Protein AF-A0A7C5WAF4-F1 (afdb_monomer_lite)

Foldseek 3Di:
DLDPVLLVVLCVQPVVQDNVCSVQSSVCVVVVAAAEDQDPSRQVSCVVSVNPSYDYPVNVVVVVVVD

pLDDT: mean 84.32, std 9.14, range [47.5, 93.56]

Secondary structure (DSSP, 8-state):
---HHHHHHHHHHHTTT-GGGHHHHHHHHHH-PPEE---HHHHHHHHHTT---EE-HHHHHHHHHT-

Radius of gyration: 12.17 Å; chains: 1; bounding box: 32×18×33 Å

Sequence (67 aa):
LIYDINYKRAFKLINSIDPKDIVYVALSLQMHYHLWTSKKKLYSGLKDAGFNKVLNTNDLILLSQNQ

Structure (mmCIF, N/CA/C/O backbone):
data_AF-A0A7C5WAF4-F1
#
_entry.id   AF-A0A7C5WAF4-F1
#
loop_
_atom_site.group_PDB
_atom_site.id
_atom_site.type_symbol
_atom_site.label_atom_id
_atom_site.label_alt_id
_atom_site.label_comp_id
_atom_site.label_asym_id
_atom_site.label_entity_id
_atom_site.label_seq_id
_atom_site.pdbx_PDB_ins_code
_atom_site.Cartn_x
_atom_site.Cartn_y
_atom_site.Cartn_z
_atom_site.occupancy
_atom_site.B_iso_or_equiv
_atom_site.auth_seq_id
_atom_site.auth_comp_id
_atom_site.auth_asym_id
_atom_site.auth_atom_id
_atom_site.pdbx_PDB_model_num
ATOM 1 N N . LEU A 1 1 ? 20.897 3.802 1.418 1.00 47.50 1 LEU A N 1
ATOM 2 C CA . LEU A 1 1 ? 20.001 3.995 0.256 1.00 47.50 1 LEU A CA 1
ATOM 3 C C . LEU A 1 1 ? 18.988 2.861 0.238 1.00 47.50 1 LEU A C 1
ATOM 5 O O . LEU A 1 1 ? 19.395 1.717 0.393 1.00 47.50 1 LEU A O 1
ATOM 9 N N . ILE A 1 2 ? 17.696 3.170 0.116 1.00 55.06 2 ILE A N 1
ATOM 10 C CA . ILE A 1 2 ? 16.632 2.168 -0.055 1.00 55.06 2 ILE A CA 1
ATOM 11 C C . ILE A 1 2 ? 16.983 1.362 -1.316 1.00 55.06 2 ILE A C 1
ATOM 13 O O . ILE A 1 2 ? 17.141 1.943 -2.386 1.00 55.06 2 ILE A O 1
ATOM 17 N N . TYR A 1 3 ? 17.231 0.062 -1.157 1.00 60.31 3 TYR A N 1
ATOM 18 C CA . TYR A 1 3 ? 17.831 -0.797 -2.180 1.00 60.31 3 TYR A CA 1
ATOM 19 C C . TYR A 1 3 ? 17.022 -0.783 -3.494 1.00 60.31 3 TYR A C 1
ATOM 21 O O . TYR A 1 3 ? 15.803 -0.976 -3.499 1.00 60.31 3 TYR A O 1
ATOM 29 N N . ASP A 1 4 ? 17.734 -0.610 -4.611 1.00 74.81 4 ASP A N 1
ATOM 30 C CA . ASP A 1 4 ? 17.244 -0.413 -5.988 1.00 74.81 4 ASP A CA 1
ATOM 31 C C . ASP A 1 4 ? 16.157 -1.420 -6.435 1.00 74.81 4 ASP A C 1
ATOM 33 O O . ASP A 1 4 ? 15.208 -1.075 -7.140 1.00 74.81 4 ASP A O 1
ATOM 37 N N . ILE A 1 5 ? 16.205 -2.667 -5.952 1.00 81.25 5 ILE A N 1
ATOM 38 C CA . ILE A 1 5 ? 15.221 -3.700 -6.313 1.00 81.25 5 ILE A CA 1
ATOM 39 C C . ILE A 1 5 ? 13.811 -3.420 -5.766 1.00 81.25 5 ILE A C 1
ATOM 41 O O . ILE A 1 5 ? 12.820 -3.626 -6.470 1.00 81.25 5 ILE A O 1
ATOM 45 N N . ASN A 1 6 ? 13.703 -2.923 -4.529 1.00 80.75 6 ASN A N 1
ATOM 46 C CA . ASN A 1 6 ? 12.410 -2.629 -3.907 1.00 80.75 6 ASN A CA 1
ATOM 47 C C . ASN A 1 6 ? 11.827 -1.335 -4.466 1.00 80.75 6 ASN A C 1
ATOM 49 O O . ASN A 1 6 ? 10.619 -1.254 -4.676 1.00 80.75 6 ASN A O 1
ATOM 53 N N . TYR A 1 7 ? 12.690 -0.373 -4.802 1.00 81.88 7 TYR A N 1
ATOM 54 C CA . TYR A 1 7 ? 12.282 0.836 -5.504 1.00 81.88 7 TYR A CA 1
ATOM 55 C C . TYR A 1 7 ? 11.740 0.520 -6.903 1.00 8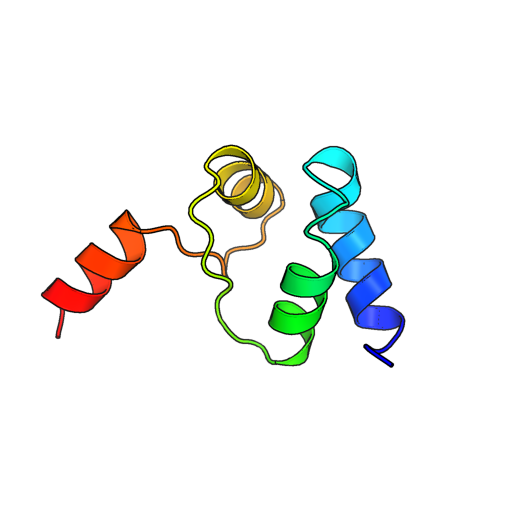1.88 7 TYR A C 1
ATOM 57 O O . TYR A 1 7 ? 10.644 0.952 -7.237 1.00 81.88 7 TYR A O 1
ATOM 65 N N . LYS A 1 8 ? 12.427 -0.313 -7.699 1.00 83.69 8 LYS A N 1
ATOM 66 C CA . L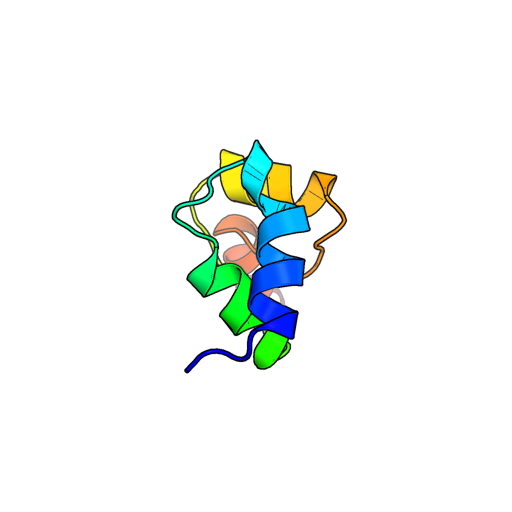YS A 1 8 ? 11.940 -0.751 -9.023 1.00 83.69 8 LYS A CA 1
ATOM 67 C C . LYS A 1 8 ? 10.605 -1.496 -8.946 1.00 83.69 8 LYS A C 1
ATOM 69 O O . LYS A 1 8 ? 9.747 -1.303 -9.805 1.00 83.69 8 LYS A O 1
ATOM 74 N N . ARG A 1 9 ? 10.412 -2.338 -7.925 1.00 82.69 9 ARG A N 1
ATOM 75 C CA . ARG A 1 9 ? 9.133 -3.029 -7.677 1.00 82.69 9 ARG A CA 1
ATOM 76 C C . ARG A 1 9 ? 8.024 -2.047 -7.308 1.00 82.69 9 ARG A C 1
ATOM 78 O O . ARG A 1 9 ? 6.959 -2.099 -7.915 1.00 82.69 9 ARG A O 1
ATOM 85 N N . ALA A 1 10 ? 8.291 -1.127 -6.383 1.00 83.62 10 ALA A N 1
ATOM 86 C CA . ALA A 1 10 ? 7.353 -0.071 -6.014 1.00 83.62 10 ALA A CA 1
ATOM 87 C C . ALA A 1 10 ? 7.024 0.840 -7.208 1.00 83.62 10 ALA A C 1
ATOM 89 O O . ALA A 1 10 ? 5.867 1.185 -7.411 1.00 83.62 10 ALA A O 1
ATOM 90 N N . PHE A 1 11 ? 8.008 1.160 -8.052 1.00 84.69 11 PHE A N 1
ATOM 91 C CA . PHE A 1 11 ? 7.807 1.944 -9.269 1.00 84.69 11 PHE A CA 1
ATOM 92 C C . PHE A 1 11 ? 6.831 1.248 -10.211 1.00 84.69 11 PHE A C 1
ATOM 94 O O . PHE A 1 11 ? 5.833 1.837 -10.606 1.00 84.69 11 PHE A O 1
ATOM 101 N N . LYS A 1 12 ? 7.049 -0.037 -10.510 1.00 84.19 12 LYS A N 1
ATOM 102 C CA . LYS A 1 12 ? 6.119 -0.805 -11.351 1.00 84.19 12 LYS A CA 1
ATOM 103 C C . LYS A 1 12 ? 4.703 -0.873 -10.772 1.00 84.19 12 LYS A C 1
ATOM 105 O O . LYS A 1 12 ? 3.755 -0.890 -11.545 1.00 84.19 12 LYS A O 1
ATOM 110 N N . LEU A 1 13 ? 4.571 -0.905 -9.445 1.00 81.06 13 LEU A N 1
ATOM 111 C CA . LEU A 1 13 ? 3.280 -0.973 -8.760 1.00 81.06 13 LEU A CA 1
ATOM 112 C C . LEU A 1 13 ? 2.528 0.362 -8.760 1.00 81.06 13 LEU A C 1
ATOM 114 O O . LEU A 1 13 ? 1.312 0.351 -8.907 1.00 81.06 13 LEU A O 1
ATOM 118 N N . ILE A 1 14 ? 3.218 1.495 -8.566 1.00 82.31 14 ILE A N 1
ATOM 119 C CA . ILE A 1 14 ? 2.539 2.766 -8.248 1.00 82.31 14 ILE A CA 1
ATOM 120 C C . ILE A 1 14 ? 2.753 3.895 -9.241 1.00 82.31 14 ILE A C 1
ATOM 122 O O . ILE A 1 14 ? 2.130 4.947 -9.091 1.00 82.31 14 ILE A O 1
ATOM 126 N N . ASN A 1 15 ? 3.598 3.707 -10.255 1.00 79.50 15 ASN A N 1
ATOM 127 C CA . ASN A 1 15 ? 3.901 4.760 -11.224 1.00 79.50 15 ASN A CA 1
ATOM 128 C C . ASN A 1 15 ? 2.645 5.300 -11.938 1.00 79.50 15 ASN A C 1
ATOM 130 O O . ASN A 1 15 ? 2.611 6.470 -12.300 1.00 79.50 15 ASN A O 1
ATOM 134 N N . SER A 1 16 ? 1.598 4.484 -12.093 1.00 76.06 16 SER A N 1
ATOM 135 C CA . SER A 1 16 ? 0.301 4.885 -12.659 1.00 76.06 16 SER A CA 1
ATOM 136 C C . SER A 1 16 ? -0.696 5.466 -11.642 1.00 76.06 16 SER A C 1
ATOM 138 O O . SER A 1 16 ? -1.765 5.919 -12.045 1.00 76.06 16 SER A O 1
ATOM 140 N N . ILE A 1 17 ? -0.377 5.453 -10.342 1.00 79.31 17 ILE A N 1
ATOM 141 C CA . ILE A 1 17 ? -1.288 5.831 -9.247 1.00 79.31 17 ILE A CA 1
ATOM 142 C C . ILE A 1 17 ? -0.860 7.163 -8.621 1.00 79.31 17 ILE A C 1
ATOM 144 O O . ILE A 1 17 ? -1.571 8.160 -8.741 1.00 79.31 17 ILE A O 1
ATOM 148 N N . ASP A 1 18 ? 0.287 7.176 -7.936 1.00 77.62 18 ASP A N 1
ATOM 149 C CA . ASP A 1 18 ? 0.869 8.365 -7.300 1.00 77.62 18 ASP A CA 1
ATOM 150 C C . ASP A 1 18 ? 2.377 8.139 -7.072 1.00 77.62 18 ASP A C 1
ATOM 152 O O . ASP A 1 18 ? 2.778 7.658 -6.011 1.00 77.62 18 ASP A O 1
ATOM 156 N N . PRO A 1 19 ? 3.250 8.473 -8.039 1.00 77.00 19 PRO A N 1
ATOM 157 C CA . PRO A 1 19 ? 4.688 8.214 -7.937 1.00 77.00 19 PRO A CA 1
ATOM 158 C C . PRO A 1 19 ? 5.368 8.920 -6.753 1.00 77.00 19 PRO A C 1
ATOM 160 O O . PRO A 1 19 ? 6.492 8.563 -6.405 1.00 77.00 19 PRO A O 1
ATOM 163 N N . LYS A 1 20 ? 4.712 9.889 -6.094 1.00 81.38 20 LYS A N 1
ATOM 164 C CA . LYS A 1 20 ? 5.262 10.565 -4.909 1.00 81.38 20 LYS A CA 1
ATOM 165 C C . LYS A 1 20 ? 5.316 9.650 -3.686 1.00 81.38 20 LYS A C 1
ATOM 167 O O . LYS A 1 20 ? 6.209 9.805 -2.857 1.00 81.38 20 LYS A O 1
ATOM 172 N N . ASP A 1 21 ? 4.424 8.665 -3.596 1.00 83.88 21 ASP A N 1
ATOM 173 C CA . ASP A 1 21 ? 4.329 7.773 -2.434 1.00 83.88 21 ASP A CA 1
ATOM 174 C C . ASP A 1 21 ? 5.229 6.523 -2.553 1.00 83.88 21 ASP A C 1
ATOM 176 O O . ASP A 1 21 ? 5.195 5.619 -1.712 1.00 83.88 21 ASP A O 1
ATOM 180 N N . ILE A 1 22 ? 6.075 6.468 -3.588 1.00 86.44 22 ILE A N 1
ATOM 181 C CA . ILE A 1 22 ? 6.856 5.283 -3.967 1.00 86.44 22 ILE A CA 1
ATOM 182 C C . ILE A 1 22 ? 7.823 4.843 -2.876 1.00 86.44 22 ILE A C 1
ATOM 184 O O . ILE A 1 22 ? 8.040 3.650 -2.673 1.00 86.44 22 ILE A O 1
ATOM 188 N N . VAL A 1 23 ? 8.380 5.805 -2.143 1.00 86.50 23 VAL A N 1
ATOM 189 C CA . VAL A 1 23 ? 9.335 5.552 -1.063 1.00 86.50 23 VAL A CA 1
ATOM 190 C C . VAL A 1 23 ? 8.684 4.815 0.105 1.00 86.50 23 VAL A C 1
ATOM 192 O O . VAL A 1 23 ? 9.315 3.935 0.686 1.00 86.50 23 VAL A O 1
ATOM 195 N N . TYR A 1 24 ? 7.411 5.091 0.403 1.00 87.81 24 TYR A N 1
ATOM 196 C CA . TYR A 1 24 ? 6.673 4.416 1.473 1.00 87.81 24 TYR A CA 1
ATOM 197 C C . TYR A 1 24 ? 6.318 2.979 1.089 1.00 87.81 24 TYR A C 1
ATOM 199 O O . TYR A 1 24 ? 6.438 2.064 1.903 1.00 87.81 24 TYR A O 1
ATOM 207 N N . VAL A 1 25 ? 5.956 2.761 -0.177 1.00 87.50 25 VAL A N 1
ATOM 208 C CA . VAL A 1 25 ? 5.685 1.421 -0.715 1.00 87.50 25 VAL A CA 1
ATOM 209 C C . VAL A 1 25 ? 6.973 0.601 -0.794 1.00 87.50 25 VAL A C 1
ATOM 211 O O . VAL A 1 25 ? 6.993 -0.552 -0.370 1.00 87.50 25 VAL A O 1
ATOM 214 N N . ALA A 1 26 ? 8.075 1.199 -1.253 1.00 88.00 26 ALA A N 1
ATOM 215 C CA . ALA A 1 26 ? 9.387 0.556 -1.271 1.00 88.00 26 ALA A CA 1
ATOM 216 C C . ALA A 1 26 ? 9.860 0.182 0.143 1.00 88.00 26 ALA A C 1
ATOM 218 O O . ALA A 1 26 ? 10.399 -0.908 0.341 1.00 88.00 26 ALA A O 1
ATOM 219 N N . LEU A 1 27 ? 9.616 1.048 1.132 1.00 88.81 27 LEU A N 1
ATOM 220 C CA . LEU A 1 27 ? 9.926 0.773 2.533 1.00 88.81 27 LEU A CA 1
ATOM 221 C C . LEU A 1 27 ? 9.075 -0.375 3.089 1.00 88.81 27 LEU A C 1
ATOM 223 O O . LEU A 1 27 ? 9.614 -1.285 3.713 1.00 88.81 27 LEU A O 1
ATOM 227 N N . SER A 1 28 ? 7.767 -0.372 2.826 1.00 90.06 28 SER A N 1
ATOM 228 C CA . SER A 1 28 ? 6.861 -1.458 3.222 1.00 90.06 28 SER A CA 1
ATOM 229 C C . SER A 1 28 ? 7.258 -2.797 2.586 1.00 90.06 28 SER A C 1
ATOM 231 O O . SER A 1 28 ? 7.271 -3.821 3.270 1.00 90.06 28 SER A O 1
ATOM 233 N N . LEU A 1 29 ? 7.678 -2.795 1.315 1.00 86.50 29 LEU A N 1
ATOM 234 C CA . LEU A 1 29 ? 8.224 -3.976 0.640 1.00 86.50 29 LEU A CA 1
ATOM 235 C C . LEU A 1 29 ? 9.519 -4.472 1.290 1.00 86.50 29 LEU A C 1
ATOM 237 O O . LEU A 1 29 ? 9.683 -5.677 1.453 1.00 86.50 29 LEU A O 1
ATOM 241 N N . GLN A 1 30 ? 10.416 -3.559 1.669 1.00 87.88 30 GLN A N 1
ATOM 242 C CA . GLN A 1 30 ? 11.695 -3.901 2.293 1.00 87.88 30 GLN A CA 1
ATOM 243 C C . GLN A 1 30 ? 11.528 -4.449 3.714 1.00 87.88 30 GLN A C 1
ATOM 245 O O . GLN A 1 30 ? 12.213 -5.394 4.088 1.00 87.88 30 GLN A O 1
ATOM 250 N N . MET A 1 31 ? 10.635 -3.853 4.502 1.00 87.88 31 MET A N 1
ATOM 251 C CA . MET A 1 31 ? 10.418 -4.221 5.905 1.00 87.88 31 MET A CA 1
ATOM 252 C C . MET A 1 31 ? 9.339 -5.296 6.081 1.00 87.88 31 MET A C 1
ATOM 254 O O . MET A 1 31 ? 9.086 -5.749 7.190 1.00 87.88 31 MET A O 1
ATOM 258 N N . HIS A 1 32 ? 8.666 -5.687 4.996 1.00 86.19 32 HIS A N 1
ATOM 259 C CA . HIS A 1 32 ? 7.538 -6.618 4.980 1.00 86.19 32 HIS A CA 1
ATOM 260 C C . HIS A 1 32 ? 6.326 -6.216 5.849 1.00 86.19 32 HIS A C 1
ATOM 262 O O . HIS A 1 32 ? 5.438 -7.052 6.052 1.00 86.19 32 HIS A O 1
ATOM 268 N N . TYR A 1 33 ? 6.238 -4.955 6.284 1.00 90.25 33 TYR A N 1
ATOM 269 C CA . TYR A 1 33 ? 5.135 -4.408 7.084 1.00 90.25 33 TYR A CA 1
ATOM 270 C C . TYR A 1 33 ? 3.952 -3.923 6.244 1.00 90.25 33 TYR A C 1
ATOM 272 O O . TYR A 1 33 ? 4.081 -3.681 5.045 1.00 90.25 33 TYR A O 1
ATOM 280 N N . HIS A 1 34 ? 2.799 -3.748 6.895 1.00 91.12 34 HIS A N 1
ATOM 281 C CA . HIS A 1 34 ? 1.625 -3.129 6.286 1.00 91.12 34 HIS A CA 1
ATOM 282 C C . HIS A 1 34 ? 1.853 -1.628 6.092 1.00 91.12 34 HIS A C 1
ATOM 284 O O . HIS A 1 34 ? 2.269 -0.929 7.015 1.00 91.12 34 HIS A O 1
ATOM 290 N N . LEU A 1 35 ? 1.563 -1.129 4.893 1.00 92.19 35 LEU A N 1
ATOM 291 C CA . LEU A 1 35 ? 1.511 0.296 4.610 1.00 92.19 35 LEU A CA 1
ATOM 292 C C . LEU A 1 35 ? 0.150 0.838 5.039 1.00 92.19 35 LEU A C 1
ATOM 294 O O . LEU A 1 35 ? -0.876 0.435 4.500 1.00 92.19 35 LEU A O 1
ATOM 298 N N . TRP A 1 36 ? 0.129 1.783 5.965 1.00 93.56 36 TRP A N 1
ATOM 299 C CA . TRP A 1 36 ? -1.091 2.519 6.264 1.00 93.56 36 TRP A CA 1
ATOM 300 C C . TRP A 1 36 ? -1.181 3.785 5.407 1.00 93.56 36 TRP A C 1
ATOM 302 O O . TRP A 1 36 ? -0.203 4.520 5.267 1.00 93.56 36 TRP A O 1
ATOM 312 N N . THR A 1 37 ? -2.355 4.048 4.832 1.00 90.44 37 THR A N 1
ATOM 313 C CA . THR A 1 37 ? -2.634 5.288 4.101 1.00 90.44 37 THR A CA 1
ATOM 314 C C . THR A 1 37 ? -4.080 5.741 4.278 1.00 90.44 37 THR A C 1
ATOM 316 O O . THR A 1 37 ? -5.021 4.953 4.199 1.00 90.44 37 THR A O 1
ATOM 319 N N . SER A 1 38 ? -4.276 7.045 4.472 1.00 89.38 38 SER A N 1
ATOM 320 C CA . SER A 1 38 ? -5.600 7.680 4.444 1.00 89.38 38 SER A CA 1
ATOM 321 C C . SER A 1 38 ? -6.034 8.084 3.027 1.00 89.38 38 SER A C 1
ATOM 323 O O . SER A 1 38 ? -7.203 8.407 2.796 1.00 89.38 38 SER A O 1
ATOM 325 N N . LYS A 1 39 ? -5.117 8.057 2.046 1.00 88.12 39 LYS A N 1
ATOM 326 C CA . LYS A 1 39 ? -5.409 8.410 0.652 1.00 88.12 39 LYS A CA 1
ATOM 327 C C . LYS A 1 39 ? -6.197 7.284 -0.020 1.00 88.12 39 LYS A C 1
ATOM 329 O O . LYS A 1 39 ? -5.625 6.272 -0.421 1.00 88.12 39 LYS A O 1
ATOM 334 N N . LYS A 1 40 ? -7.498 7.501 -0.243 1.00 88.25 40 LYS A N 1
ATOM 335 C CA . LYS A 1 40 ? -8.388 6.522 -0.902 1.00 88.25 40 LYS A CA 1
ATOM 336 C C . LYS A 1 40 ? -7.860 6.035 -2.257 1.00 88.25 40 LYS A C 1
ATOM 338 O O . LYS A 1 40 ? -7.862 4.836 -2.491 1.00 88.25 40 LYS A O 1
ATOM 343 N N . LYS A 1 41 ? 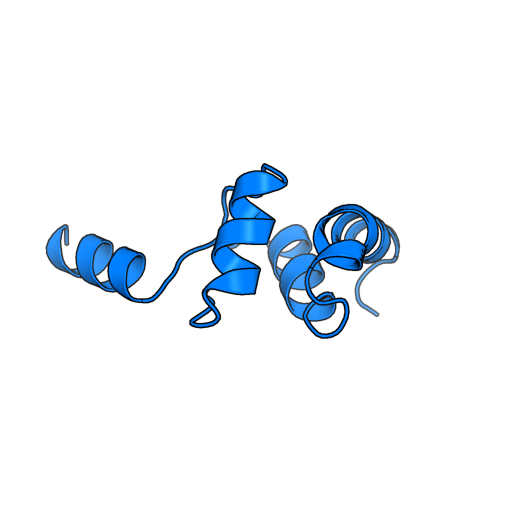-7.364 6.946 -3.108 1.00 88.19 41 LYS A N 1
ATOM 344 C CA . LYS A 1 41 ? -6.816 6.604 -4.437 1.00 88.19 41 LYS A CA 1
ATOM 345 C C . LYS A 1 41 ? -5.576 5.710 -4.360 1.00 88.19 41 LYS A C 1
ATOM 347 O O . LYS A 1 41 ? -5.436 4.804 -5.172 1.00 88.19 41 LYS A O 1
ATOM 352 N N . LEU A 1 42 ? -4.694 5.956 -3.387 1.00 87.44 42 LEU A N 1
ATOM 353 C CA . LEU A 1 42 ? -3.507 5.126 -3.181 1.00 87.44 42 LEU A CA 1
ATOM 354 C C . LEU A 1 42 ? -3.909 3.748 -2.652 1.00 87.44 42 LEU A C 1
ATOM 356 O O . LEU A 1 42 ? -3.428 2.744 -3.156 1.00 87.44 42 LEU A O 1
ATOM 360 N N . TYR A 1 43 ? -4.814 3.700 -1.671 1.00 91.56 43 TYR A N 1
ATOM 361 C CA . TYR A 1 43 ? -5.333 2.447 -1.126 1.00 91.56 43 TYR A CA 1
ATOM 362 C C . TYR A 1 43 ? -5.977 1.573 -2.208 1.00 91.56 43 TYR A C 1
ATOM 364 O O . TYR A 1 43 ? -5.589 0.417 -2.358 1.00 91.56 43 TYR A O 1
ATOM 372 N N . SER A 1 44 ? -6.921 2.129 -2.979 1.00 89.62 44 SER A N 1
ATOM 373 C CA . SER A 1 44 ? -7.608 1.387 -4.040 1.00 89.62 44 SER A CA 1
ATOM 374 C C . SER A 1 44 ? -6.631 0.967 -5.129 1.00 89.62 44 SER A C 1
ATOM 376 O O . SER A 1 44 ? -6.560 -0.211 -5.442 1.00 89.62 44 SER A O 1
ATOM 378 N N . GLY A 1 45 ? -5.793 1.888 -5.614 1.00 89.94 45 GLY A N 1
ATOM 379 C CA . GLY A 1 45 ? -4.820 1.572 -6.654 1.00 89.94 45 GLY A CA 1
ATOM 380 C C . GLY A 1 45 ? -3.824 0.491 -6.224 1.00 89.94 45 GLY A C 1
ATOM 381 O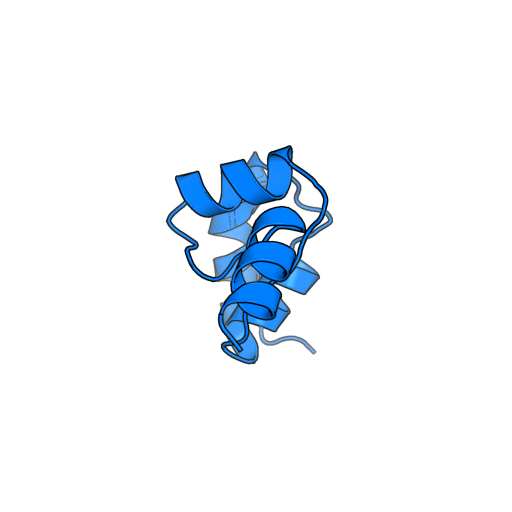 O . GLY A 1 45 ? -3.493 -0.386 -7.014 1.00 89.94 45 GLY A O 1
ATOM 382 N N . LEU A 1 46 ? -3.371 0.505 -4.966 1.00 89.25 46 LEU A N 1
ATOM 383 C CA . LEU A 1 46 ? -2.497 -0.542 -4.434 1.00 89.25 46 LEU A CA 1
ATOM 384 C C . LEU A 1 46 ? -3.214 -1.894 -4.343 1.00 89.25 46 LEU A C 1
ATOM 386 O O . LEU A 1 46 ? -2.633 -2.903 -4.738 1.00 89.25 46 LEU A O 1
ATOM 390 N N . LYS A 1 47 ? -4.466 -1.928 -3.869 1.00 89.75 47 LYS A N 1
ATOM 391 C CA . LYS A 1 47 ? -5.273 -3.159 -3.847 1.00 89.75 47 LYS A CA 1
ATOM 392 C C . LYS A 1 47 ? -5.512 -3.700 -5.261 1.00 89.75 47 LYS A C 1
ATOM 394 O O . LYS A 1 47 ? -5.295 -4.888 -5.481 1.00 89.75 47 LYS A O 1
ATOM 399 N N . ASP A 1 48 ? -5.859 -2.835 -6.213 1.00 89.00 48 ASP A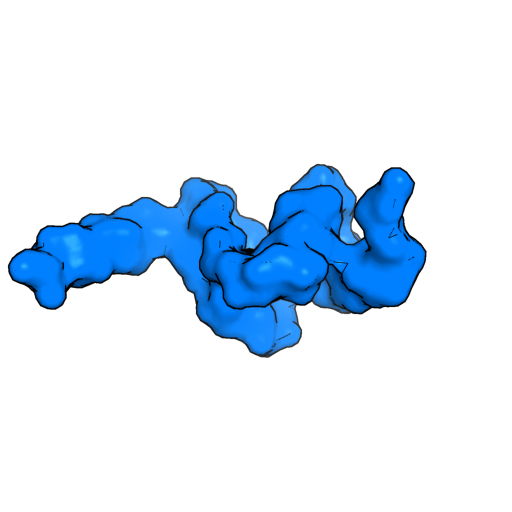 N 1
ATOM 400 C CA . ASP A 1 48 ? -6.081 -3.187 -7.622 1.00 89.00 48 ASP A CA 1
ATOM 401 C C . ASP A 1 48 ? -4.796 -3.713 -8.284 1.00 89.00 48 ASP A C 1
ATOM 403 O O . ASP A 1 48 ? -4.833 -4.646 -9.084 1.00 89.00 48 ASP A O 1
ATOM 407 N N . ALA A 1 49 ? -3.636 -3.176 -7.895 1.00 84.81 49 ALA A N 1
ATOM 408 C CA . ALA A 1 49 ? -2.321 -3.655 -8.317 1.00 84.81 49 ALA A CA 1
ATOM 409 C C . ALA A 1 49 ? -1.878 -4.964 -7.620 1.00 84.81 49 ALA A C 1
ATO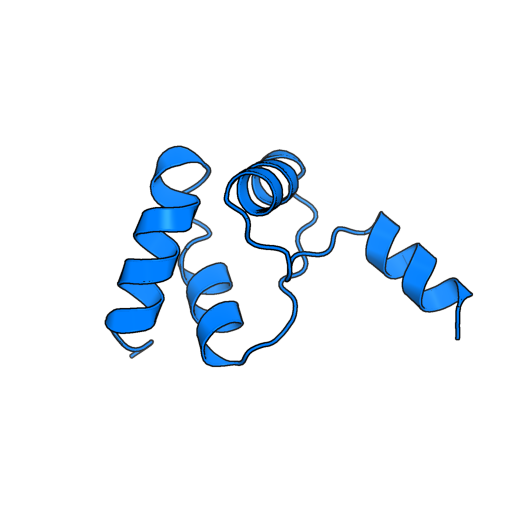M 411 O O . ALA A 1 49 ? -0.751 -5.422 -7.824 1.00 84.81 49 ALA A O 1
ATOM 412 N N . GLY A 1 50 ? -2.726 -5.566 -6.778 1.00 86.50 50 GLY A N 1
ATOM 413 C CA . GLY A 1 50 ? -2.444 -6.806 -6.046 1.00 86.50 50 GLY A CA 1
ATOM 414 C C . GLY A 1 50 ? -1.590 -6.623 -4.786 1.00 86.50 50 GLY A C 1
ATOM 415 O O . GLY A 1 50 ? -1.155 -7.603 -4.173 1.00 86.50 50 GLY A O 1
ATOM 416 N N . PHE A 1 51 ? -1.337 -5.384 -4.361 1.00 87.81 51 PHE A N 1
ATOM 417 C CA . PHE A 1 51 ? -0.608 -5.090 -3.134 1.00 87.81 51 PHE A CA 1
ATOM 418 C C . PHE A 1 51 ? -1.546 -5.153 -1.921 1.00 87.81 51 PHE A C 1
ATOM 420 O O . PHE A 1 51 ? -2.147 -4.170 -1.492 1.00 87.81 51 PHE A O 1
ATOM 427 N N . ASN A 1 52 ? -1.651 -6.342 -1.327 1.00 87.25 52 ASN A N 1
ATOM 428 C CA . ASN A 1 52 ? -2.584 -6.595 -0.225 1.00 87.25 52 ASN A CA 1
ATOM 429 C C . ASN A 1 52 ? -2.136 -6.037 1.132 1.00 87.25 52 ASN A C 1
ATOM 431 O O . ASN A 1 52 ? -2.986 -5.847 2.004 1.00 87.25 52 ASN A O 1
ATOM 435 N N . LYS A 1 53 ? -0.841 -5.730 1.299 1.00 89.12 53 LYS A N 1
ATOM 436 C CA . LYS A 1 53 ? -0.241 -5.189 2.532 1.00 89.12 53 LYS A CA 1
ATOM 437 C C . LYS A 1 53 ? -0.489 -3.686 2.699 1.00 89.12 53 LYS A C 1
ATOM 439 O O . LYS A 1 53 ? 0.413 -2.942 3.071 1.00 89.12 53 LYS A O 1
ATOM 444 N N . VAL A 1 54 ? -1.705 -3.237 2.416 1.00 92.75 54 VAL A N 1
ATOM 445 C CA . VAL A 1 54 ? -2.131 -1.849 2.592 1.00 92.75 54 VAL A CA 1
ATOM 446 C C . VAL A 1 54 ? -3.383 -1.798 3.459 1.00 92.75 54 VAL A C 1
ATOM 448 O O . VAL A 1 54 ? -4.297 -2.605 3.275 1.00 92.75 54 VAL A O 1
ATOM 451 N N . LEU A 1 55 ? -3.398 -0.861 4.403 1.00 93.19 55 LEU A N 1
ATOM 452 C CA . LEU A 1 55 ? -4.483 -0.615 5.347 1.00 93.19 55 LEU A CA 1
ATOM 453 C C . LEU A 1 55 ? -4.951 0.835 5.224 1.00 93.19 55 LEU A C 1
ATOM 455 O O . LEU A 1 55 ? -4.139 1.751 5.062 1.00 93.19 55 LEU A O 1
ATOM 459 N N . ASN A 1 56 ? -6.253 1.050 5.345 1.00 92.81 56 ASN A N 1
ATOM 460 C CA . ASN A 1 56 ? -6.840 2.368 5.553 1.00 92.81 56 ASN A CA 1
ATOM 461 C C . ASN A 1 56 ? -7.263 2.551 7.024 1.00 92.81 56 ASN A C 1
ATOM 463 O O . ASN A 1 56 ? -7.122 1.653 7.852 1.00 92.81 56 ASN A O 1
ATOM 467 N N . THR A 1 57 ? -7.775 3.730 7.373 1.00 91.12 57 THR A N 1
ATOM 468 C CA . THR A 1 57 ? -8.226 4.018 8.745 1.00 91.12 57 THR A CA 1
ATOM 469 C C . THR A 1 57 ? -9.369 3.110 9.208 1.00 91.12 57 THR A C 1
ATOM 471 O O . THR A 1 57 ? -9.390 2.723 10.371 1.00 91.12 57 THR A O 1
ATOM 474 N N . ASN A 1 58 ? -10.289 2.725 8.320 1.00 89.44 58 ASN A N 1
ATOM 475 C CA . ASN A 1 58 ? -11.373 1.805 8.673 1.00 89.44 58 ASN A CA 1
ATOM 476 C C . ASN A 1 58 ? -10.827 0.403 8.978 1.00 89.44 58 ASN A C 1
ATOM 478 O O . ASN A 1 58 ? -11.276 -0.222 9.933 1.00 89.44 58 ASN A O 1
ATOM 482 N N . ASP A 1 59 ? -9.823 -0.054 8.224 1.00 89.38 59 ASP A N 1
ATOM 483 C CA . ASP A 1 59 ? -9.144 -1.329 8.468 1.00 89.38 59 ASP A CA 1
ATOM 484 C C . ASP A 1 59 ? -8.472 -1.325 9.851 1.00 89.38 59 ASP A C 1
ATOM 486 O O . ASP A 1 59 ? -8.558 -2.305 10.586 1.00 89.38 59 ASP A O 1
ATOM 490 N N . LEU A 1 60 ? -7.855 -0.204 10.248 1.00 89.56 60 LEU A N 1
ATOM 491 C CA . LEU A 1 60 ? -7.275 -0.052 11.588 1.00 89.56 60 LEU A CA 1
ATOM 492 C C . LEU A 1 60 ? -8.334 -0.075 12.697 1.00 89.56 60 LEU A C 1
ATOM 494 O O . LEU A 1 60 ? -8.117 -0.715 13.723 1.00 89.56 60 LEU A O 1
ATOM 498 N N . ILE A 1 61 ? -9.476 0.592 12.495 1.00 90.56 61 ILE A N 1
ATOM 499 C CA . ILE A 1 61 ? -10.583 0.581 13.464 1.00 90.56 61 ILE A CA 1
ATOM 500 C C . ILE A 1 61 ? -11.105 -0.849 13.640 1.00 90.56 61 ILE A C 1
ATOM 502 O O . ILE A 1 61 ? -11.232 -1.313 14.771 1.00 90.56 61 ILE A O 1
ATOM 506 N N . LEU A 1 62 ? -11.321 -1.577 12.543 1.00 90.19 62 LEU A N 1
ATOM 507 C CA . LEU A 1 62 ? -11.747 -2.978 12.582 1.00 90.19 62 LEU A CA 1
ATOM 508 C C . LEU A 1 62 ? -10.724 -3.873 13.292 1.00 90.19 62 LEU A C 1
ATOM 510 O O . LEU A 1 62 ? -11.105 -4.743 14.069 1.00 90.19 62 LEU A O 1
ATOM 514 N N . LEU A 1 63 ? -9.425 -3.659 13.065 1.00 88.38 63 LEU A N 1
ATOM 515 C CA . LEU A 1 63 ? -8.373 -4.394 13.773 1.00 88.38 63 LEU A CA 1
ATOM 516 C C . LEU A 1 63 ? -8.372 -4.089 15.274 1.00 88.38 63 LEU A C 1
ATOM 518 O O . LEU A 1 63 ? -8.194 -5.005 16.067 1.00 88.38 63 LEU A O 1
ATOM 522 N N . SER A 1 64 ? -8.610 -2.833 15.665 1.00 84.69 64 SER A N 1
ATOM 523 C CA . SER A 1 64 ? -8.662 -2.426 17.076 1.00 84.69 64 SER A CA 1
ATOM 524 C C . SER A 1 64 ? -9.879 -2.966 17.832 1.00 84.69 64 SER A C 1
ATOM 526 O O . SER A 1 64 ? -9.826 -3.103 19.045 1.00 84.69 64 SER A O 1
ATOM 528 N N . GLN A 1 65 ? -10.967 -3.276 17.121 1.00 82.56 65 GLN A N 1
ATOM 529 C CA . GLN A 1 65 ? -12.189 -3.847 17.698 1.00 82.56 65 GLN A CA 1
ATOM 530 C C . GLN A 1 65 ? -12.117 -5.370 17.869 1.00 82.56 65 GLN A C 1
ATOM 532 O O . GLN A 1 65 ? -12.936 -5.937 18.584 1.00 82.56 65 GLN A O 1
ATOM 537 N N . ASN A 1 66 ? -11.166 -6.027 17.200 1.00 66.19 66 ASN A N 1
ATOM 538 C CA . ASN A 1 66 ? -10.944 -7.473 17.273 1.00 66.19 66 ASN A CA 1
ATOM 539 C C . ASN A 1 66 ? -9.788 -7.850 18.224 1.00 66.19 66 ASN A C 1
ATOM 541 O O . ASN A 1 66 ? -9.273 -8.968 18.143 1.00 66.19 66 ASN A O 1
ATOM 545 N N . GLN A 1 67 ? -9.362 -6.917 19.082 1.00 53.22 67 GLN A N 1
ATOM 546 C CA . GLN A 1 67 ? -8.407 -7.124 20.176 1.00 53.22 67 GLN A CA 1
ATOM 547 C C . GLN A 1 67 ? -9.131 -7.069 21.518 1.00 53.22 67 GLN A C 1
ATOM 549 O O . GLN A 1 67 ? -8.728 -7.849 22.407 1.00 53.22 67 GLN A O 1
#